Protein AF-A0A524M942-F1 (afdb_monomer_lite)

Sequence (105 aa):
MSEYLARLKQLESDETFQNTHGIEPAKPSKGAFGGFGGKHPGNILITNTTALSEHEIKLKWLVRLVSKHNDFRQEDYEEALEVALADFDSAMICFTSLARKDGLI

Radius of gyration: 20.6 Å; chains: 1; bounding box: 35×60×51 Å

pLDDT: mean 70.29, std 20.3, range [37.62, 93.5]

Foldseek 3Di:
DDVVVVVVVVVVVVPDDDDDDDDDPPDDDDDDDDDDDDDDDDDDPPPDPPPDDPLLVLLLVLLVLLCVVVVHDPVVSVVLSVVCVVPVVVSNVVSVVSCVVVVVD

Structure (mmCIF, N/CA/C/O backbone):
data_AF-A0A524M942-F1
#
_entry.id   AF-A0A524M942-F1
#
loop_
_atom_site.group_PDB
_atom_site.id
_atom_site.type_symbol
_atom_site.label_atom_id
_atom_site.label_alt_id
_atom_site.label_comp_id
_atom_site.label_asym_id
_atom_site.label_entity_id
_atom_site.label_seq_id
_atom_site.pdbx_PDB_ins_code
_atom_site.Cartn_x
_atom_site.Cartn_y
_atom_site.Cartn_z
_atom_site.occupancy
_atom_site.B_iso_or_equiv
_atom_site.auth_seq_id
_atom_site.auth_comp_id
_atom_site.auth_asym_id
_atom_site.auth_atom_id
_atom_site.pdbx_PDB_model_num
ATOM 1 N N . MET A 1 1 ? 8.626 -34.319 -12.612 1.00 51.66 1 MET A N 1
ATOM 2 C CA . MET A 1 1 ? 8.855 -32.913 -13.018 1.00 51.66 1 MET A CA 1
ATOM 3 C C . MET A 1 1 ? 7.651 -32.109 -12.551 1.00 51.66 1 MET A C 1
ATOM 5 O O . MET A 1 1 ? 6.544 -32.591 -12.732 1.00 51.66 1 MET A O 1
ATOM 9 N N . SER A 1 2 ? 7.868 -30.991 -11.852 1.00 60.12 2 SER A N 1
ATOM 10 C CA . SER A 1 2 ? 6.832 -30.281 -11.080 1.00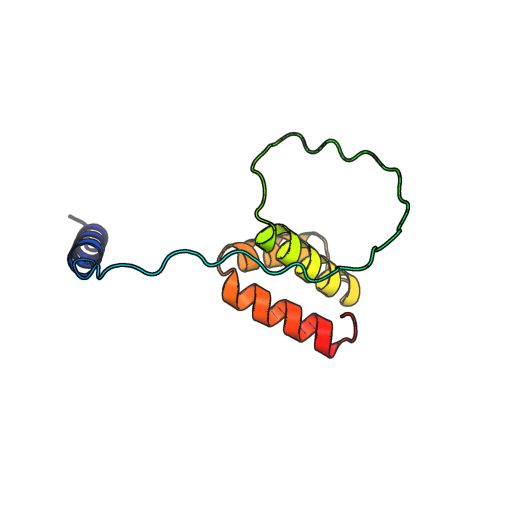 60.12 2 SER A CA 1
ATOM 11 C C . SER A 1 2 ? 5.887 -29.467 -11.978 1.00 60.12 2 SER A C 1
ATOM 13 O O . SER A 1 2 ? 6.367 -28.775 -12.875 1.00 60.12 2 SER A O 1
ATOM 15 N N . GLU A 1 3 ? 4.570 -29.514 -11.726 1.00 67.12 3 GLU A N 1
ATOM 16 C CA . GLU A 1 3 ? 3.524 -28.769 -12.466 1.00 67.12 3 GLU A CA 1
ATOM 17 C C . GLU A 1 3 ? 3.801 -27.264 -12.559 1.00 67.12 3 GLU A C 1
ATOM 19 O O . GLU A 1 3 ? 3.426 -26.612 -13.530 1.00 67.12 3 GLU A O 1
ATOM 24 N N . TYR A 1 4 ? 4.511 -26.715 -11.574 1.00 64.06 4 TYR A N 1
ATOM 25 C CA . TYR A 1 4 ? 4.921 -25.316 -11.546 1.00 64.06 4 TYR A CA 1
ATOM 26 C C . TYR A 1 4 ? 5.767 -24.919 -12.771 1.00 64.06 4 TYR A C 1
ATOM 28 O O . TYR A 1 4 ? 5.531 -23.880 -13.384 1.00 64.06 4 TYR A O 1
ATOM 36 N N . LEU A 1 5 ? 6.694 -25.789 -13.193 1.00 69.94 5 LEU A N 1
ATOM 37 C CA . LEU A 1 5 ? 7.518 -25.552 -14.385 1.00 69.94 5 LEU A CA 1
ATOM 38 C C . LEU A 1 5 ? 6.702 -25.646 -15.680 1.00 69.94 5 LEU A C 1
ATOM 40 O O . LEU A 1 5 ? 7.033 -24.983 -16.659 1.00 69.94 5 LEU A O 1
ATOM 44 N N . ALA A 1 6 ? 5.627 -26.439 -15.691 1.00 75.12 6 ALA A N 1
ATOM 45 C CA . ALA A 1 6 ? 4.738 -26.529 -16.846 1.00 75.12 6 ALA A CA 1
ATOM 46 C C . ALA A 1 6 ? 3.912 -25.244 -17.023 1.00 75.12 6 ALA A C 1
ATOM 48 O O . ALA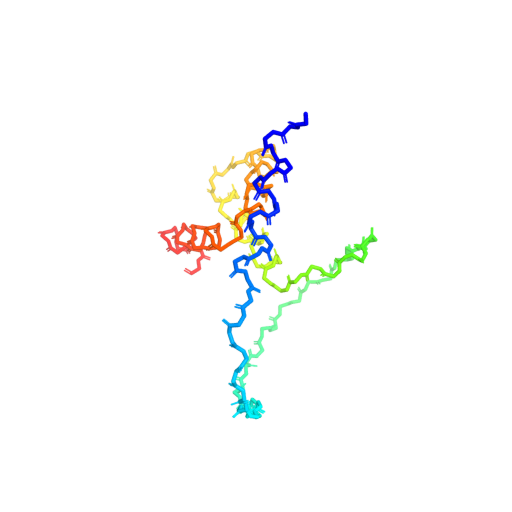 A 1 6 ? 3.739 -24.783 -18.149 1.00 75.12 6 ALA A O 1
ATOM 49 N N . ARG A 1 7 ? 3.473 -24.629 -15.915 1.00 69.19 7 ARG A N 1
ATOM 50 C CA . ARG A 1 7 ? 2.695 -23.380 -15.931 1.00 69.19 7 ARG A CA 1
ATOM 51 C C . ARG A 1 7 ? 3.522 -22.166 -16.356 1.00 69.19 7 ARG A C 1
ATOM 53 O O . ARG A 1 7 ? 3.038 -21.365 -17.146 1.00 69.19 7 ARG A O 1
ATOM 60 N N . LEU A 1 8 ? 4.779 -22.065 -15.912 1.00 68.38 8 LEU A N 1
ATOM 61 C CA . LEU A 1 8 ? 5.685 -20.991 -16.353 1.00 68.38 8 LEU A CA 1
ATOM 62 C C . LEU A 1 8 ? 5.929 -21.028 -17.865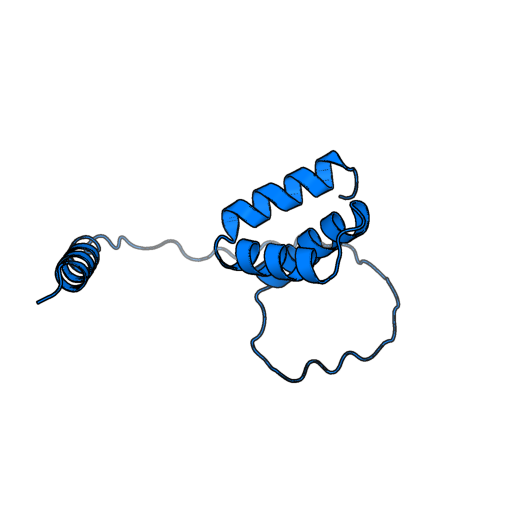 1.00 68.38 8 LEU A C 1
ATOM 64 O O . LEU A 1 8 ? 5.929 -19.993 -18.521 1.00 68.38 8 LEU A O 1
ATOM 68 N N . LYS A 1 9 ? 6.057 -22.232 -18.430 1.00 66.38 9 LYS A N 1
ATOM 69 C CA . LYS A 1 9 ? 6.281 -22.404 -19.866 1.00 66.38 9 LYS A CA 1
ATOM 70 C C . LYS A 1 9 ? 5.056 -22.037 -20.715 1.00 66.38 9 LYS A C 1
ATOM 72 O O . LYS A 1 9 ? 5.225 -21.610 -21.852 1.00 66.38 9 LYS A O 1
ATOM 77 N N . GLN A 1 10 ? 3.842 -22.190 -20.177 1.00 63.00 10 GLN A N 1
ATOM 78 C CA . GLN A 1 10 ? 2.613 -21.732 -20.838 1.00 63.00 10 GLN A CA 1
ATOM 79 C C . GLN A 1 10 ? 2.475 -20.206 -20.823 1.00 63.00 10 GLN A C 1
ATOM 81 O O . GLN A 1 10 ? 2.003 -19.643 -21.801 1.00 63.00 10 GLN A O 1
ATOM 86 N N . LEU A 1 11 ? 2.921 -19.534 -19.758 1.00 57.16 11 LEU A N 1
ATOM 87 C CA . LEU A 1 11 ? 2.810 -18.076 -19.650 1.00 57.16 11 LEU A CA 1
ATOM 88 C C . LEU A 1 11 ? 3.739 -17.346 -20.637 1.00 57.16 11 LEU A C 1
ATOM 90 O O . LEU A 1 11 ? 3.359 -16.336 -21.212 1.00 57.16 11 LEU A O 1
ATOM 94 N N . GLU A 1 12 ? 4.926 -17.902 -20.893 1.00 58.22 12 GLU A N 1
ATOM 95 C CA . GLU A 1 12 ? 5.903 -17.336 -21.836 1.00 58.22 12 GLU A CA 1
ATOM 96 C C . GLU A 1 12 ? 5.510 -17.547 -23.313 1.00 58.22 12 GLU A C 1
ATOM 98 O O . GLU A 1 12 ? 5.993 -16.843 -24.195 1.00 58.22 12 GLU A O 1
ATOM 103 N N . SER A 1 13 ? 4.620 -18.505 -23.602 1.00 56.59 13 SER A N 1
ATOM 104 C CA . SER A 1 13 ? 4.179 -18.803 -24.975 1.00 56.59 13 SER A CA 1
ATOM 105 C C . SER A 1 13 ? 2.921 -18.046 -25.419 1.00 56.59 13 SER A C 1
ATOM 107 O O . SER A 1 13 ? 2.629 -18.048 -26.614 1.00 56.59 13 SER A O 1
ATOM 109 N N . ASP A 1 14 ? 2.224 -17.358 -24.507 1.00 45.91 14 ASP A N 1
ATOM 110 C CA . ASP A 1 14 ? 1.048 -16.528 -24.825 1.00 45.91 14 ASP A CA 1
ATOM 111 C C . ASP A 1 14 ? 1.423 -15.062 -25.144 1.00 45.91 14 ASP A C 1
ATOM 113 O O . ASP A 1 14 ? 0.657 -14.342 -25.779 1.00 45.91 14 ASP A O 1
ATOM 117 N N . GLU A 1 15 ? 2.635 -14.612 -24.794 1.00 48.06 15 GLU A N 1
ATOM 118 C CA . GLU A 1 15 ? 3.061 -13.216 -24.977 1.00 48.06 15 GLU A CA 1
ATOM 119 C C . GLU A 1 15 ? 3.852 -13.001 -26.279 1.00 48.06 15 GLU A C 1
ATOM 121 O O . GLU A 1 15 ? 4.939 -12.423 -26.307 1.00 48.06 15 GLU A O 1
ATOM 126 N N . THR A 1 16 ? 3.305 -13.484 -27.400 1.00 45.81 16 THR A N 1
ATOM 127 C CA . THR A 1 16 ? 3.835 -13.133 -28.724 1.00 45.81 16 THR A CA 1
ATOM 128 C C . THR A 1 16 ? 2.760 -12.500 -29.604 1.00 45.81 16 THR A C 1
ATOM 130 O O . THR A 1 16 ? 1.765 -13.138 -29.933 1.00 45.81 16 THR A O 1
ATOM 133 N N . PHE A 1 17 ? 3.076 -11.280 -30.069 1.00 39.62 17 PHE A N 1
ATOM 134 C CA . PHE A 1 17 ? 2.450 -10.487 -31.143 1.00 39.62 17 PHE A CA 1
ATOM 135 C C . PHE A 1 17 ? 1.243 -9.609 -30.709 1.00 39.62 17 PHE A C 1
ATOM 137 O O . PHE A 1 17 ? 0.239 -10.116 -30.246 1.00 39.62 17 PHE A O 1
ATOM 144 N N . GLN A 1 18 ? 1.227 -8.275 -30.869 1.00 38.94 18 GLN A N 1
ATOM 145 C CA . GLN A 1 18 ? 1.812 -7.474 -31.947 1.00 38.94 18 GLN A CA 1
ATOM 146 C C . GLN A 1 18 ? 2.326 -6.086 -31.542 1.00 38.94 18 GLN A C 1
ATOM 148 O O . GLN A 1 18 ? 1.665 -5.275 -30.904 1.00 38.94 18 GLN A O 1
ATOM 153 N N . ASN A 1 19 ? 3.509 -5.818 -32.081 1.00 43.34 19 ASN A N 1
ATOM 154 C CA . ASN A 1 19 ? 4.091 -4.523 -32.370 1.00 43.34 19 ASN A CA 1
ATOM 155 C C . ASN A 1 19 ? 3.338 -3.869 -33.549 1.00 43.34 19 ASN A C 1
ATOM 157 O O . ASN A 1 19 ? 3.304 -4.453 -34.631 1.00 43.34 19 ASN A O 1
ATOM 161 N N . THR A 1 20 ? 2.801 -2.656 -33.381 1.00 37.62 20 THR A N 1
ATOM 162 C CA . THR A 1 20 ? 2.502 -1.744 -34.501 1.00 37.62 20 THR A CA 1
ATOM 163 C C . THR A 1 20 ? 2.861 -0.300 -34.142 1.00 37.62 20 THR A C 1
ATOM 165 O O . THR A 1 20 ? 2.098 0.407 -33.495 1.00 37.62 20 THR A O 1
ATOM 168 N N . HIS A 1 21 ? 4.051 0.105 -34.585 1.00 40.38 21 HIS A N 1
ATOM 169 C CA . HIS A 1 21 ? 4.355 1.366 -35.274 1.00 40.38 21 HIS A CA 1
ATOM 170 C C . HIS A 1 21 ? 3.746 2.692 -34.749 1.00 40.38 21 HIS A C 1
ATOM 172 O O . HIS A 1 21 ? 2.634 3.073 -35.095 1.00 40.38 21 HIS A O 1
ATOM 178 N N . GLY A 1 22 ? 4.608 3.479 -34.093 1.00 43.53 22 GLY A N 1
ATOM 179 C CA . GLY A 1 22 ? 4.890 4.865 -34.489 1.00 43.53 22 GLY A CA 1
ATOM 180 C C . GLY A 1 22 ? 3.916 5.962 -34.062 1.00 43.53 22 GLY A C 1
ATOM 181 O O . GLY A 1 22 ? 3.129 6.416 -34.882 1.00 43.53 22 GLY A O 1
ATOM 182 N N . ILE A 1 23 ? 4.103 6.519 -32.859 1.00 40.56 23 ILE A N 1
ATOM 183 C CA . ILE A 1 23 ? 3.836 7.943 -32.603 1.00 40.56 23 ILE A CA 1
ATOM 184 C C . ILE A 1 23 ? 4.974 8.494 -31.733 1.00 40.56 23 ILE A C 1
ATOM 186 O O . ILE A 1 23 ? 5.212 8.052 -30.613 1.00 40.56 23 ILE A O 1
ATOM 190 N N . GLU A 1 24 ? 5.707 9.428 -32.326 1.00 42.78 24 GLU A N 1
ATOM 191 C CA . GLU A 1 24 ? 6.731 10.297 -31.747 1.00 42.78 24 GLU A CA 1
ATOM 192 C C . GLU A 1 24 ? 6.291 10.900 -30.392 1.00 42.78 24 GLU A C 1
ATOM 194 O O . GLU A 1 24 ? 5.155 11.368 -30.280 1.00 42.78 24 GLU A O 1
ATOM 199 N N . PRO A 1 25 ? 7.148 10.935 -29.351 1.00 45.97 25 PRO A N 1
ATOM 200 C CA . PRO A 1 25 ? 6.791 11.576 -28.094 1.00 45.97 25 PRO A CA 1
ATOM 201 C C . PRO A 1 25 ? 6.774 13.096 -28.291 1.00 45.97 25 PRO A C 1
ATOM 203 O O . PRO A 1 25 ? 7.813 13.760 -28.321 1.00 45.97 25 PRO A O 1
ATOM 206 N N . ALA A 1 26 ? 5.574 13.658 -28.427 1.00 43.47 26 ALA A N 1
ATOM 207 C CA . ALA A 1 26 ? 5.381 15.097 -28.464 1.00 43.47 26 ALA A CA 1
ATOM 208 C C . ALA A 1 26 ? 5.866 15.731 -27.146 1.00 43.47 26 ALA A C 1
ATOM 210 O O . ALA A 1 26 ? 5.449 15.378 -26.044 1.00 43.47 26 ALA A O 1
ATOM 211 N N . LYS A 1 27 ? 6.778 16.687 -27.316 1.00 54.25 27 LYS A N 1
ATOM 212 C CA . LYS A 1 27 ? 7.393 17.597 -26.342 1.00 54.25 27 LYS A CA 1
ATOM 213 C C . LYS A 1 27 ? 6.451 17.980 -25.179 1.00 54.25 27 LYS A C 1
ATOM 215 O O . LYS A 1 27 ? 5.358 18.483 -25.445 1.00 54.25 27 LYS A O 1
ATOM 220 N N . PRO A 1 28 ? 6.869 17.868 -23.903 1.00 44.16 28 PRO A N 1
ATOM 221 C CA . PRO A 1 28 ? 6.064 18.376 -22.800 1.00 44.16 28 PRO A CA 1
ATOM 222 C C . PRO A 1 28 ? 5.985 19.908 -22.880 1.00 44.16 28 PRO A C 1
ATOM 224 O O . PRO A 1 28 ? 6.994 20.619 -22.841 1.00 44.16 28 PRO A O 1
ATOM 227 N N . SER A 1 29 ? 4.762 20.413 -23.035 1.00 43.25 29 SER A N 1
ATOM 228 C CA . SER A 1 29 ? 4.437 21.835 -22.943 1.00 43.25 29 SER A CA 1
ATOM 229 C C . SER A 1 29 ? 4.773 22.349 -21.540 1.00 43.25 29 SER A C 1
ATOM 231 O O . SER A 1 29 ? 4.412 21.732 -20.538 1.00 43.25 29 SER A O 1
ATOM 233 N N . LYS A 1 30 ? 5.485 23.481 -21.471 1.00 50.66 30 LYS A N 1
ATOM 234 C CA . LYS A 1 30 ? 5.828 24.197 -20.234 1.00 50.66 30 LYS A CA 1
ATOM 235 C C . LYS A 1 30 ? 4.550 24.630 -19.505 1.00 50.66 30 LYS A C 1
ATOM 237 O O . LYS A 1 30 ? 4.002 25.690 -19.792 1.00 50.66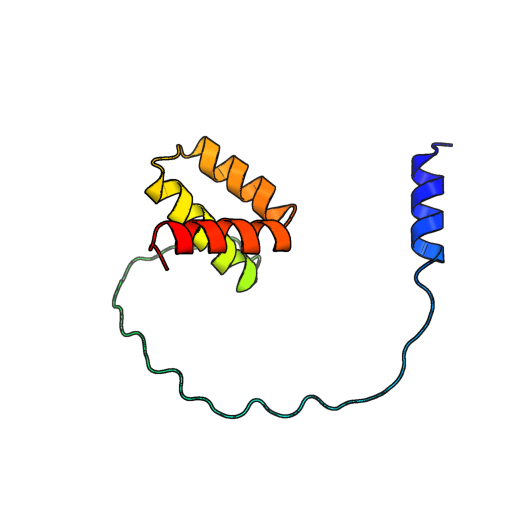 30 LYS A O 1
ATOM 242 N N . GLY A 1 31 ? 4.120 23.838 -18.530 1.00 40.03 31 GLY A N 1
ATOM 243 C CA . GLY A 1 31 ? 3.227 24.272 -17.459 1.00 40.03 31 GLY A CA 1
ATOM 244 C C . GLY A 1 31 ? 4.064 24.738 -16.272 1.00 40.03 31 GLY A C 1
ATOM 245 O O . GLY A 1 31 ? 4.852 23.968 -15.730 1.00 40.03 31 GLY A O 1
ATOM 246 N N . ALA A 1 32 ? 3.946 26.010 -15.902 1.00 50.09 32 ALA A N 1
ATOM 247 C CA . ALA A 1 32 ? 4.621 26.589 -14.750 1.00 50.09 32 ALA A CA 1
ATOM 248 C C . ALA A 1 32 ? 4.127 25.926 -13.453 1.00 50.09 32 ALA A C 1
ATOM 250 O O . ALA A 1 32 ? 3.031 26.219 -12.983 1.00 50.09 32 ALA A O 1
ATOM 251 N N . PHE A 1 33 ? 4.941 25.054 -12.859 1.00 47.50 33 PHE A N 1
ATOM 252 C CA . PHE A 1 33 ? 4.733 24.621 -11.483 1.00 47.50 33 PHE A CA 1
ATOM 253 C C . PHE A 1 33 ? 5.360 25.661 -10.556 1.00 47.50 33 PHE A C 1
ATOM 255 O O . PHE A 1 33 ? 6.580 25.800 -10.467 1.00 47.50 33 PHE A O 1
ATOM 262 N N . GLY A 1 34 ? 4.483 26.454 -9.938 1.00 37.88 34 GLY A N 1
ATOM 263 C CA . GLY A 1 34 ? 4.819 27.415 -8.898 1.00 37.88 34 GLY A CA 1
ATOM 264 C C . GLY A 1 34 ? 5.506 26.728 -7.722 1.00 37.88 34 GLY A C 1
ATOM 265 O O . GLY A 1 34 ? 5.164 25.610 -7.340 1.00 37.88 34 GLY A O 1
ATOM 266 N N . GLY A 1 35 ? 6.523 27.404 -7.194 1.00 49.41 35 GLY A N 1
ATOM 267 C CA . GLY A 1 35 ? 7.410 26.871 -6.178 1.00 49.41 35 GLY A CA 1
ATOM 268 C C . GLY A 1 35 ? 6.716 26.583 -4.852 1.00 49.41 35 GLY A C 1
ATOM 269 O O . GLY A 1 35 ? 5.934 27.385 -4.349 1.00 49.41 35 GLY A O 1
ATOM 270 N N . PHE A 1 36 ? 7.117 25.476 -4.238 1.00 47.31 36 PHE A N 1
ATOM 271 C CA . PHE A 1 36 ? 6.987 25.284 -2.803 1.00 47.31 36 PHE A CA 1
ATOM 272 C C . PHE A 1 36 ? 8.334 25.602 -2.160 1.00 47.31 36 PHE A C 1
ATOM 274 O O . PHE A 1 36 ? 9.242 24.776 -2.088 1.00 47.31 36 PHE A O 1
ATOM 281 N N . GLY A 1 37 ? 8.466 26.856 -1.728 1.00 48.41 37 GLY A N 1
ATOM 282 C CA . GLY A 1 37 ? 9.486 27.266 -0.778 1.00 48.41 37 GLY A CA 1
ATOM 283 C C . GLY A 1 37 ? 9.159 26.679 0.592 1.00 48.41 37 GLY A C 1
ATOM 284 O O . GLY A 1 37 ? 8.241 27.139 1.261 1.00 48.41 37 GLY A O 1
ATOM 285 N N . GLY A 1 38 ? 9.920 25.669 1.005 1.00 38.50 38 GLY A N 1
ATOM 286 C CA . GLY A 1 38 ? 9.839 25.056 2.327 1.00 38.50 38 GLY A CA 1
ATOM 287 C C . GLY A 1 38 ? 11.234 24.648 2.780 1.00 38.50 38 GLY A C 1
ATOM 288 O O . GLY A 1 38 ? 11.848 23.742 2.230 1.00 38.50 38 GLY A O 1
ATOM 289 N N . LYS A 1 39 ? 11.766 25.386 3.745 1.00 53.56 39 LYS A N 1
ATOM 290 C CA . LYS A 1 39 ? 13.147 25.354 4.222 1.00 53.56 39 LYS A CA 1
ATOM 291 C C . LYS A 1 39 ? 13.266 24.311 5.342 1.00 53.56 39 LYS A C 1
ATOM 293 O O . LYS A 1 39 ? 12.790 24.576 6.437 1.00 53.56 39 LYS A O 1
ATOM 298 N N . HIS A 1 40 ? 13.929 23.178 5.106 1.00 46.84 40 HIS A N 1
ATOM 299 C CA . HIS A 1 40 ? 14.391 22.287 6.182 1.00 46.84 40 HIS A CA 1
ATOM 300 C C . HIS A 1 40 ? 15.825 21.803 5.913 1.00 46.84 40 HIS A C 1
ATOM 302 O O . HIS A 1 40 ? 16.052 21.110 4.923 1.00 46.84 40 HIS A O 1
ATOM 308 N N . PRO A 1 41 ? 16.803 22.160 6.770 1.00 58.19 41 PRO A N 1
ATOM 309 C CA . PRO A 1 41 ? 18.126 21.558 6.767 1.00 58.19 41 PRO A CA 1
ATOM 310 C C . PRO A 1 41 ? 18.120 20.342 7.701 1.00 58.19 41 PRO A C 1
ATOM 312 O O . PRO A 1 41 ? 17.765 20.447 8.873 1.00 58.19 41 PRO A O 1
ATOM 315 N N . GLY A 1 42 ? 18.516 19.182 7.191 1.00 39.00 42 GLY A N 1
ATOM 316 C CA . GLY A 1 42 ? 18.647 17.975 7.997 1.00 39.00 42 GLY A CA 1
ATOM 317 C C . GLY A 1 42 ? 19.133 16.822 7.141 1.00 39.00 42 GLY A C 1
ATOM 318 O O . GLY A 1 42 ? 18.339 16.171 6.472 1.00 39.00 42 GLY A O 1
ATOM 319 N N . ASN A 1 43 ? 20.449 16.619 7.134 1.00 49.56 43 ASN A N 1
ATOM 320 C CA . ASN A 1 43 ? 21.125 15.497 6.496 1.00 49.56 43 ASN A CA 1
ATOM 321 C C . ASN A 1 43 ? 20.393 14.174 6.764 1.00 49.56 43 ASN A C 1
ATOM 323 O O . ASN A 1 43 ? 20.356 13.711 7.902 1.00 49.56 43 ASN A O 1
ATOM 327 N N . ILE A 1 44 ? 19.923 13.517 5.707 1.00 52.94 44 ILE A N 1
ATOM 328 C CA . ILE A 1 44 ? 19.752 12.067 5.714 1.00 52.94 44 ILE A CA 1
ATOM 329 C C . ILE A 1 44 ? 20.688 11.539 4.636 1.00 52.94 44 ILE A C 1
ATOM 331 O O . ILE A 1 44 ? 20.412 11.610 3.441 1.00 52.94 44 ILE A O 1
ATOM 335 N N . LEU A 1 45 ? 21.849 11.074 5.087 1.00 47.59 45 LEU A N 1
ATOM 336 C CA . LEU A 1 45 ? 22.770 10.281 4.293 1.00 47.59 45 LEU A CA 1
ATOM 337 C C . LEU A 1 45 ? 22.069 8.947 3.992 1.00 47.59 45 LEU A C 1
ATOM 339 O O . LEU A 1 45 ? 22.083 8.040 4.819 1.00 47.59 45 LEU A O 1
ATOM 343 N N . ILE A 1 46 ? 21.407 8.842 2.838 1.00 53.31 46 ILE A N 1
ATOM 344 C CA . ILE A 1 46 ? 20.861 7.570 2.349 1.00 53.31 46 ILE A CA 1
ATOM 345 C C . ILE A 1 46 ? 21.981 6.849 1.594 1.00 53.31 46 ILE A C 1
ATOM 347 O O . ILE A 1 46 ? 22.153 7.006 0.387 1.00 53.31 46 ILE A O 1
ATOM 351 N N . THR A 1 47 ? 22.776 6.063 2.317 1.00 47.91 47 THR A N 1
ATOM 352 C CA . THR A 1 47 ? 23.670 5.056 1.732 1.00 47.91 47 THR A CA 1
ATOM 353 C C . THR A 1 47 ? 22.875 3.788 1.430 1.00 47.91 47 THR A C 1
ATOM 355 O O . THR A 1 47 ? 22.787 2.896 2.267 1.00 47.91 47 THR A O 1
ATOM 358 N N . ASN A 1 48 ? 22.246 3.759 0.255 1.00 44.59 48 ASN A N 1
ATOM 359 C CA . ASN A 1 48 ? 22.078 2.593 -0.622 1.00 44.59 48 ASN A CA 1
ATOM 360 C C . ASN A 1 48 ? 21.234 3.049 -1.815 1.00 44.59 48 ASN A C 1
ATOM 362 O O . ASN A 1 48 ? 20.010 3.124 -1.758 1.00 44.59 48 ASN A O 1
ATOM 366 N N . THR A 1 49 ? 21.922 3.431 -2.885 1.00 47.69 49 THR A N 1
ATOM 367 C CA . THR A 1 49 ? 21.357 3.880 -4.160 1.00 47.69 49 THR A CA 1
ATOM 368 C C . THR A 1 49 ? 20.708 2.719 -4.912 1.00 47.69 49 THR A C 1
ATOM 370 O O . THR A 1 49 ? 21.243 2.224 -5.899 1.00 47.69 49 THR A O 1
ATOM 373 N N . THR A 1 50 ? 19.530 2.297 -4.470 1.00 56.25 50 THR A N 1
ATOM 374 C CA . THR A 1 50 ? 18.452 1.979 -5.409 1.00 56.25 50 THR A CA 1
ATOM 375 C C . THR A 1 50 ? 17.677 3.280 -5.526 1.00 56.25 50 THR A C 1
ATOM 377 O O . THR A 1 50 ? 17.065 3.724 -4.557 1.00 56.25 50 THR A O 1
ATOM 380 N N . ALA A 1 51 ? 17.818 3.982 -6.651 1.00 59.91 51 ALA A N 1
ATOM 381 C CA . ALA A 1 51 ? 17.033 5.183 -6.896 1.00 59.91 51 ALA A CA 1
ATOM 382 C C . ALA A 1 51 ? 15.557 4.766 -6.894 1.00 59.91 51 ALA A C 1
ATOM 384 O O . ALA A 1 51 ? 15.087 4.179 -7.864 1.00 59.91 51 ALA A O 1
ATOM 385 N N . LEU A 1 52 ? 14.871 4.985 -5.769 1.00 64.06 52 LEU A N 1
ATOM 386 C CA . LEU A 1 52 ? 13.442 4.724 -5.660 1.00 64.06 52 LEU A CA 1
ATOM 387 C C . LEU A 1 52 ? 12.749 5.572 -6.715 1.00 64.06 52 LEU A C 1
ATOM 389 O O . LEU A 1 52 ? 13.040 6.766 -6.852 1.00 64.06 52 LEU A O 1
ATOM 393 N N . SER A 1 53 ? 11.848 4.948 -7.458 1.00 80.75 53 SER A N 1
ATOM 394 C CA . SER A 1 53 ? 11.016 5.675 -8.405 1.00 80.75 53 SER A CA 1
ATOM 395 C C . SER A 1 53 ? 10.216 6.757 -7.667 1.00 80.75 53 SER A C 1
ATOM 397 O O . SER A 1 53 ? 9.868 6.613 -6.491 1.00 80.75 53 SER A O 1
ATOM 399 N N . GLU A 1 54 ? 9.888 7.856 -8.350 1.00 82.06 54 GLU A N 1
ATOM 400 C CA . GLU A 1 54 ? 9.032 8.917 -7.786 1.00 82.06 54 GLU A CA 1
ATOM 401 C C . GLU A 1 54 ? 7.710 8.347 -7.238 1.00 82.06 54 GLU A C 1
ATOM 403 O O . GLU A 1 54 ? 7.175 8.802 -6.225 1.00 82.06 54 GLU A O 1
ATOM 408 N N . HIS A 1 55 ? 7.230 7.290 -7.887 1.00 81.31 55 HIS A N 1
ATOM 409 C CA . HIS A 1 55 ? 6.061 6.508 -7.526 1.00 81.31 55 HIS A CA 1
ATOM 410 C C . HIS A 1 55 ? 6.220 5.786 -6.176 1.00 81.31 55 HIS A C 1
ATOM 412 O O . HIS A 1 55 ? 5.358 5.929 -5.307 1.00 81.31 55 HIS A O 1
ATOM 418 N N . GLU A 1 56 ? 7.336 5.099 -5.933 1.00 84.88 56 GLU A N 1
ATOM 419 C CA . GLU A 1 56 ? 7.621 4.461 -4.637 1.00 84.88 56 GLU A CA 1
ATOM 420 C C . GLU A 1 56 ? 7.810 5.475 -3.508 1.00 84.88 56 GLU A C 1
ATOM 422 O O . GLU A 1 56 ? 7.384 5.231 -2.377 1.00 84.88 56 GLU A O 1
ATOM 427 N N . ILE A 1 57 ? 8.421 6.628 -3.799 1.00 87.62 57 ILE A N 1
ATOM 428 C CA . ILE A 1 57 ? 8.550 7.723 -2.827 1.00 87.62 57 ILE A CA 1
ATOM 429 C C . ILE A 1 57 ? 7.160 8.222 -2.423 1.00 87.62 57 ILE A C 1
ATOM 431 O O . ILE A 1 57 ? 6.884 8.400 -1.232 1.00 87.62 57 ILE A O 1
ATOM 435 N N . LYS A 1 58 ? 6.267 8.406 -3.401 1.00 89.69 58 LYS A N 1
ATOM 436 C CA . LYS A 1 58 ? 4.887 8.836 -3.164 1.00 89.69 58 LYS A CA 1
ATOM 437 C C . LYS A 1 58 ? 4.096 7.810 -2.353 1.00 89.69 58 LYS A C 1
ATOM 439 O O . LYS A 1 58 ? 3.408 8.202 -1.411 1.00 89.69 58 LYS A O 1
ATOM 444 N N . LEU A 1 59 ? 4.220 6.523 -2.671 1.00 90.25 59 LEU A N 1
ATOM 445 C CA . LEU A 1 59 ? 3.553 5.459 -1.922 1.00 90.25 59 LEU A CA 1
ATOM 446 C C . LEU A 1 59 ? 4.049 5.399 -0.474 1.00 90.25 59 LEU A C 1
ATOM 448 O O . LEU A 1 59 ? 3.239 5.445 0.448 1.00 90.25 59 LEU A O 1
ATOM 452 N N . LYS A 1 60 ? 5.370 5.402 -0.256 1.00 90.88 60 LYS A N 1
ATOM 453 C CA . LYS A 1 60 ? 5.969 5.445 1.091 1.00 90.88 60 LYS A CA 1
ATOM 454 C C . LYS A 1 60 ? 5.471 6.635 1.902 1.00 90.88 60 LYS A C 1
ATOM 456 O O . LYS A 1 60 ? 5.183 6.502 3.090 1.00 90.88 60 LYS A O 1
ATOM 461 N N . TRP A 1 61 ? 5.359 7.797 1.264 1.00 92.12 61 TRP A N 1
ATOM 462 C CA . TRP A 1 61 ? 4.821 8.988 1.907 1.00 92.12 61 TRP A CA 1
ATOM 463 C C . TRP A 1 61 ? 3.343 8.825 2.289 1.00 92.12 61 TRP A C 1
ATOM 465 O O . TRP A 1 61 ? 2.991 9.131 3.426 1.00 92.12 61 TRP A O 1
ATOM 475 N N . LEU A 1 62 ? 2.503 8.296 1.393 1.00 90.94 62 LEU A N 1
ATOM 476 C CA . LEU A 1 62 ? 1.081 8.049 1.657 1.00 90.94 62 LEU A CA 1
ATOM 477 C C . LEU A 1 62 ? 0.865 7.046 2.797 1.00 90.94 62 LEU A C 1
ATOM 479 O O . LEU A 1 62 ? 0.099 7.332 3.716 1.00 90.94 62 LEU A O 1
ATOM 483 N N . VAL A 1 63 ? 1.577 5.915 2.772 1.00 91.69 63 VAL A N 1
ATOM 484 C CA . VAL A 1 63 ? 1.536 4.909 3.845 1.00 91.69 63 VAL A CA 1
ATOM 485 C C . VAL A 1 63 ? 1.909 5.569 5.168 1.00 91.69 63 VAL A C 1
ATOM 487 O O . VAL A 1 63 ? 1.154 5.497 6.130 1.00 91.69 63 VAL A O 1
ATOM 490 N N . ARG A 1 64 ? 3.014 6.324 5.205 1.00 90.06 64 ARG A N 1
ATOM 491 C CA . ARG A 1 64 ? 3.459 7.015 6.422 1.00 90.06 64 ARG A CA 1
ATOM 492 C C . ARG A 1 64 ? 2.454 8.050 6.928 1.00 90.06 64 ARG A C 1
ATOM 494 O O . ARG A 1 64 ? 2.313 8.212 8.139 1.00 90.06 64 ARG A O 1
ATOM 501 N N . LEU A 1 65 ? 1.788 8.764 6.023 1.00 90.31 65 LEU A N 1
ATOM 502 C CA . LEU A 1 65 ? 0.783 9.770 6.358 1.00 90.31 65 LEU A CA 1
ATOM 503 C C . LEU A 1 65 ? -0.432 9.121 7.032 1.00 90.31 65 LEU A C 1
ATOM 505 O O . LEU A 1 65 ? -0.836 9.554 8.110 1.00 90.31 65 LEU A O 1
ATOM 509 N N . VAL A 1 66 ? -0.952 8.048 6.431 1.00 89.50 66 VAL A N 1
ATOM 510 C CA . VAL A 1 66 ? -2.100 7.292 6.948 1.00 89.50 66 VAL A CA 1
ATOM 511 C C . VAL A 1 66 ? -1.736 6.568 8.246 1.00 89.50 66 VAL A C 1
ATOM 513 O O . VAL A 1 66 ? -2.476 6.682 9.221 1.00 89.50 66 VAL A O 1
ATOM 516 N N . SER A 1 67 ? -0.578 5.906 8.317 1.00 89.81 67 SER A N 1
ATOM 517 C CA . SER A 1 67 ? -0.103 5.241 9.538 1.00 89.81 67 SER A CA 1
ATOM 518 C C . SER A 1 67 ? 0.037 6.220 10.702 1.00 89.81 67 SER A C 1
ATOM 520 O O . SER A 1 67 ? -0.397 5.922 11.809 1.00 89.81 67 SER A O 1
ATOM 522 N N . LYS A 1 68 ? 0.589 7.416 10.456 1.00 89.44 68 LYS A N 1
ATOM 523 C CA . LYS A 1 68 ? 0.707 8.452 11.490 1.00 89.44 68 LYS A CA 1
ATOM 524 C C . LYS A 1 68 ? -0.657 8.992 11.922 1.00 89.44 68 LYS A C 1
ATOM 526 O O . LYS A 1 68 ? -0.831 9.286 13.096 1.00 89.44 68 LYS A O 1
ATOM 531 N N . HIS A 1 69 ? -1.596 9.157 10.991 1.00 89.19 69 HIS A N 1
ATOM 532 C CA . HIS A 1 69 ? -2.944 9.631 11.312 1.00 89.19 69 HIS A CA 1
ATOM 533 C C . HIS A 1 69 ? -3.732 8.633 12.172 1.00 89.19 69 HIS A C 1
ATOM 535 O O . HIS A 1 69 ? -4.534 9.050 12.999 1.00 89.19 69 HIS A O 1
ATOM 541 N N . ASN A 1 70 ? -3.476 7.335 11.996 1.00 87.31 70 ASN A N 1
ATOM 542 C CA . ASN A 1 70 ? -4.163 6.257 12.706 1.00 87.31 70 ASN A CA 1
ATOM 543 C C . ASN A 1 70 ? -3.375 5.716 13.918 1.00 87.31 70 ASN A C 1
ATOM 545 O O . ASN A 1 70 ? -3.740 4.671 14.452 1.00 87.31 70 ASN A O 1
ATOM 549 N N . ASP A 1 71 ? -2.297 6.392 14.337 1.00 90.19 71 ASP A N 1
ATOM 550 C CA . ASP A 1 71 ? -1.420 5.976 15.446 1.00 90.19 71 ASP A CA 1
ATOM 551 C C . ASP A 1 71 ? -0.907 4.522 15.331 1.00 90.19 71 ASP A C 1
ATOM 553 O O . ASP A 1 71 ? -0.748 3.804 16.321 1.00 90.19 71 ASP A O 1
ATOM 557 N N . PHE A 1 72 ? -0.627 4.074 14.104 1.00 89.88 72 PHE A N 1
ATOM 558 C CA . PHE A 1 72 ? -0.088 2.737 13.846 1.00 89.88 72 PHE A CA 1
ATOM 559 C C . PHE A 1 72 ? 1.329 2.582 14.397 1.00 89.88 72 PHE A C 1
ATOM 561 O O . PHE A 1 72 ? 2.137 3.522 14.380 1.00 89.88 72 PHE A O 1
ATOM 568 N N . ARG A 1 73 ? 1.654 1.372 14.867 1.00 88.50 73 ARG A N 1
ATOM 569 C CA . ARG A 1 73 ? 3.001 1.063 15.350 1.00 88.50 73 ARG A CA 1
ATOM 570 C C . ARG A 1 73 ? 3.962 0.922 14.174 1.00 88.50 73 ARG A C 1
ATOM 572 O O . ARG A 1 73 ? 3.573 0.748 13.023 1.00 88.50 73 ARG A O 1
ATOM 579 N N . GLN A 1 74 ? 5.253 0.970 14.491 1.00 84.69 74 GLN A N 1
ATOM 580 C CA . GLN A 1 74 ? 6.319 0.794 13.506 1.00 84.69 74 GLN A CA 1
ATOM 581 C C . GLN A 1 74 ? 6.214 -0.556 12.773 1.00 84.69 74 GLN A C 1
ATOM 583 O O . GLN A 1 74 ? 6.414 -0.599 11.566 1.00 84.69 74 GLN A O 1
ATOM 588 N N . GLU A 1 75 ? 5.845 -1.620 13.490 1.00 88.38 75 GLU A N 1
ATOM 589 C CA . GLU A 1 75 ? 5.611 -2.960 12.931 1.00 88.38 75 GLU A CA 1
ATOM 590 C C . GLU A 1 75 ? 4.474 -2.946 11.893 1.00 88.38 75 GLU A C 1
ATOM 592 O O . GLU A 1 75 ? 4.661 -3.411 10.773 1.00 88.38 75 GLU A O 1
ATOM 597 N N . ASP A 1 76 ? 3.343 -2.311 12.220 1.00 86.94 76 ASP A N 1
ATOM 598 C CA . ASP A 1 76 ? 2.189 -2.199 11.316 1.00 86.94 76 ASP A CA 1
ATOM 599 C C . ASP A 1 76 ? 2.524 -1.367 10.065 1.00 86.94 76 ASP A C 1
ATOM 601 O O . ASP A 1 76 ? 2.039 -1.637 8.968 1.00 86.94 76 ASP A O 1
ATOM 605 N N . TYR A 1 77 ? 3.360 -0.333 10.215 1.00 88.31 77 TYR A N 1
ATOM 606 C CA . TYR A 1 77 ? 3.848 0.466 9.091 1.00 88.31 77 TYR A CA 1
ATOM 607 C C . TYR A 1 77 ? 4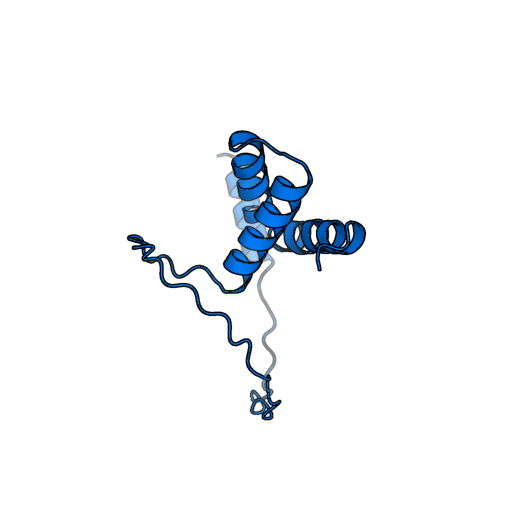.739 -0.354 8.149 1.00 88.31 77 TYR A C 1
ATOM 609 O O . TYR A 1 77 ? 4.625 -0.210 6.932 1.00 88.31 77 TYR A O 1
ATOM 617 N N . GLU A 1 78 ? 5.634 -1.179 8.693 1.00 88.88 78 GLU A N 1
ATOM 618 C CA . GLU A 1 78 ? 6.537 -2.018 7.899 1.00 88.88 78 GLU A CA 1
ATOM 619 C C . GLU A 1 78 ? 5.765 -3.093 7.136 1.00 88.88 78 GLU A C 1
ATOM 621 O O . GLU A 1 78 ? 5.968 -3.224 5.928 1.00 88.88 78 GLU A O 1
ATOM 626 N N . GLU A 1 79 ? 4.816 -3.763 7.794 1.00 88.25 79 GLU A N 1
ATOM 627 C CA . GLU A 1 79 ? 3.918 -4.727 7.149 1.00 88.25 79 GLU A CA 1
ATOM 628 C C . GLU A 1 79 ? 3.073 -4.055 6.056 1.00 88.25 79 GLU A C 1
ATOM 630 O O . GLU A 1 79 ? 3.030 -4.520 4.914 1.00 88.25 79 GLU A O 1
ATOM 635 N N . ALA A 1 80 ? 2.459 -2.906 6.359 1.00 87.06 80 ALA A N 1
ATOM 636 C CA . ALA A 1 80 ? 1.670 -2.162 5.382 1.00 87.06 80 ALA A CA 1
ATOM 637 C C . ALA A 1 80 ? 2.513 -1.710 4.182 1.00 87.06 80 ALA A C 1
ATOM 639 O O . ALA A 1 80 ? 2.024 -1.723 3.052 1.00 87.06 80 ALA A O 1
ATOM 640 N N . LEU A 1 81 ? 3.769 -1.318 4.406 1.00 89.25 81 LEU A N 1
ATOM 641 C CA . LEU A 1 81 ? 4.673 -0.914 3.337 1.00 89.25 81 LEU A CA 1
ATOM 642 C C . LEU A 1 81 ? 5.121 -2.105 2.483 1.00 89.25 81 LEU A C 1
ATOM 644 O O . LEU A 1 81 ? 5.200 -1.962 1.265 1.00 89.25 81 LEU A O 1
ATOM 648 N N . G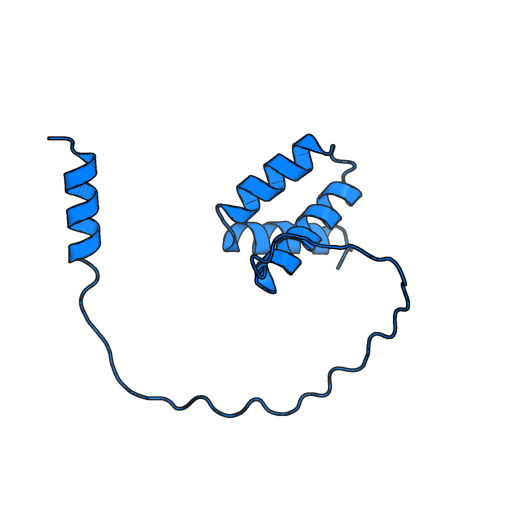LU A 1 82 ? 5.400 -3.260 3.083 1.00 90.94 82 GLU A N 1
ATOM 649 C CA . GLU A 1 82 ? 5.757 -4.476 2.348 1.00 90.94 82 GLU A CA 1
ATOM 650 C C . GLU A 1 82 ? 4.607 -4.927 1.440 1.00 90.94 82 GLU A C 1
ATOM 652 O O . GLU A 1 82 ? 4.806 -5.126 0.239 1.00 90.94 82 GLU A O 1
ATOM 657 N N . VAL A 1 83 ? 3.383 -4.973 1.977 1.00 89.00 83 VAL A N 1
ATOM 658 C CA . VAL A 1 83 ? 2.172 -5.279 1.199 1.00 89.00 83 VAL A CA 1
ATOM 659 C C . VAL A 1 83 ? 1.950 -4.239 0.099 1.00 89.00 83 VAL A C 1
ATOM 661 O O . VAL A 1 83 ? 1.636 -4.590 -1.037 1.00 89.00 83 VAL A O 1
ATOM 664 N N . ALA A 1 84 ? 2.156 -2.957 0.408 1.00 90.19 84 ALA A N 1
ATOM 665 C CA . ALA A 1 84 ? 1.987 -1.882 -0.559 1.00 90.19 84 ALA A CA 1
ATOM 666 C C . ALA A 1 84 ? 2.998 -1.953 -1.712 1.00 90.19 84 ALA A C 1
ATOM 668 O O . ALA A 1 84 ? 2.663 -1.616 -2.844 1.00 90.19 84 ALA A O 1
ATOM 669 N N . LEU A 1 85 ? 4.230 -2.385 -1.442 1.00 87.75 85 LEU A N 1
ATOM 670 C CA . LEU A 1 85 ? 5.248 -2.576 -2.475 1.00 87.75 85 LEU A CA 1
ATOM 671 C C . LEU A 1 85 ? 5.003 -3.843 -3.305 1.00 87.75 85 LEU A C 1
ATOM 673 O O . LEU A 1 85 ? 5.389 -3.872 -4.472 1.00 87.75 85 LEU A O 1
ATOM 677 N N . ALA A 1 86 ? 4.355 -4.863 -2.734 1.00 91.25 86 ALA A N 1
ATOM 678 C CA . ALA A 1 86 ? 3.970 -6.074 -3.457 1.00 91.25 86 ALA A CA 1
ATOM 679 C C . ALA A 1 86 ? 2.831 -5.830 -4.466 1.00 91.25 86 ALA A C 1
ATOM 681 O O . ALA A 1 86 ? 2.842 -6.423 -5.543 1.00 91.25 86 ALA A O 1
ATOM 682 N N . ASP A 1 87 ? 1.880 -4.946 -4.143 1.00 92.06 87 ASP A N 1
ATOM 683 C CA . ASP A 1 87 ? 0.803 -4.519 -5.048 1.00 92.06 87 ASP A CA 1
ATOM 684 C C . ASP A 1 87 ? 0.707 -2.987 -5.106 1.00 92.06 87 ASP A C 1
ATOM 686 O O . ASP A 1 87 ? -0.117 -2.340 -4.447 1.00 92.06 87 ASP A O 1
ATOM 690 N N . PHE A 1 88 ? 1.602 -2.412 -5.909 1.00 89.44 88 PHE A N 1
ATOM 691 C CA . PHE A 1 88 ? 1.824 -0.974 -5.984 1.00 89.44 88 PHE A CA 1
ATOM 692 C C . PHE A 1 88 ? 0.577 -0.182 -6.405 1.00 89.44 88 PHE A C 1
ATOM 694 O O . PHE A 1 88 ? 0.226 0.810 -5.758 1.00 89.44 88 PHE A O 1
ATOM 701 N N . ASP A 1 89 ? -0.102 -0.595 -7.477 1.00 90.69 89 ASP A N 1
ATOM 702 C CA . ASP A 1 89 ? -1.223 0.161 -8.048 1.00 90.69 89 ASP A CA 1
ATOM 703 C C . ASP A 1 89 ? -2.442 0.146 -7.122 1.00 90.69 89 ASP A C 1
ATOM 705 O O . ASP A 1 89 ? -3.035 1.199 -6.843 1.00 90.69 89 ASP A O 1
ATOM 709 N N . SER A 1 90 ? -2.780 -1.026 -6.574 1.00 90.81 90 SER A N 1
ATOM 710 C CA . SER A 1 90 ? -3.872 -1.160 -5.608 1.00 90.81 90 SER A CA 1
ATOM 711 C C . SER A 1 90 ? -3.589 -0.353 -4.343 1.00 90.81 90 SER A C 1
ATOM 713 O O . SER A 1 90 ? -4.465 0.370 -3.852 1.00 90.81 90 SER A O 1
ATOM 715 N N . ALA A 1 91 ? -2.356 -0.416 -3.832 1.00 92.19 91 ALA A N 1
ATOM 716 C CA . ALA A 1 91 ? -1.960 0.328 -2.645 1.00 92.19 91 ALA A CA 1
ATOM 717 C C . ALA A 1 91 ? -1.998 1.840 -2.880 1.00 92.19 91 ALA A C 1
ATOM 719 O O . ALA A 1 91 ? -2.541 2.580 -2.057 1.00 92.19 91 ALA A O 1
ATOM 720 N N . MET A 1 92 ? -1.512 2.314 -4.028 1.00 91.44 92 MET A N 1
ATOM 721 C CA . MET A 1 92 ? -1.598 3.724 -4.404 1.00 91.44 92 MET A CA 1
ATOM 722 C C . MET A 1 92 ? -3.040 4.233 -4.398 1.00 91.44 92 MET A C 1
ATOM 724 O O . MET A 1 92 ? -3.302 5.300 -3.831 1.00 91.44 92 MET A O 1
ATOM 728 N N . ILE A 1 93 ? -3.984 3.485 -4.977 1.00 92.88 93 ILE A N 1
ATOM 729 C CA . ILE A 1 93 ? -5.409 3.851 -4.969 1.00 92.88 93 ILE A CA 1
ATOM 730 C C . ILE A 1 93 ? -5.955 3.847 -3.537 1.00 92.88 93 ILE A C 1
ATOM 732 O O . ILE A 1 93 ? -6.637 4.798 -3.139 1.00 92.88 93 ILE A O 1
ATOM 736 N N . CYS A 1 94 ? -5.635 2.814 -2.756 1.00 93.50 94 CYS A N 1
ATOM 737 C CA . CYS A 1 94 ? -6.129 2.643 -1.394 1.00 93.50 94 CYS A CA 1
ATOM 738 C C . CYS A 1 94 ? -5.648 3.770 -0.469 1.00 93.50 94 CYS A C 1
ATOM 740 O O . CYS A 1 94 ? -6.464 4.518 0.072 1.00 93.50 94 CYS A O 1
ATOM 742 N N . PHE A 1 95 ? -4.334 3.968 -0.348 1.00 91.62 95 PHE A N 1
ATOM 743 C CA . PHE A 1 95 ? -3.772 4.978 0.548 1.00 91.62 95 PHE A CA 1
ATOM 744 C C . PHE A 1 95 ? -4.082 6.408 0.095 1.00 91.62 95 PHE A C 1
ATOM 746 O O . PHE A 1 95 ? -4.291 7.275 0.941 1.00 91.62 95 PHE A O 1
ATOM 753 N N . THR A 1 96 ? -4.194 6.670 -1.214 1.00 91.12 96 THR A N 1
ATOM 754 C CA . THR A 1 96 ? -4.666 7.980 -1.704 1.00 91.12 96 THR A CA 1
ATOM 755 C C . THR A 1 96 ? -6.122 8.220 -1.301 1.00 91.12 96 THR A C 1
ATOM 757 O O . THR A 1 96 ? -6.470 9.313 -0.856 1.00 91.12 96 THR A O 1
ATOM 760 N N . SER A 1 97 ? -6.980 7.204 -1.436 1.00 93.38 97 SER A N 1
ATOM 761 C CA . SER A 1 97 ? -8.391 7.283 -1.037 1.00 93.38 97 SER A CA 1
ATOM 762 C C . SER A 1 97 ? -8.547 7.504 0.466 1.00 93.38 97 SER A C 1
ATOM 764 O O . SER A 1 97 ? -9.347 8.346 0.870 1.00 93.38 97 SER A O 1
ATOM 766 N N . LEU A 1 98 ? -7.760 6.796 1.280 1.00 90.69 98 LEU A N 1
ATOM 767 C CA . LEU A 1 98 ? -7.732 6.961 2.735 1.00 90.69 98 LEU A CA 1
ATOM 768 C C . LEU A 1 98 ? -7.268 8.366 3.124 1.00 90.69 98 LEU A C 1
ATOM 770 O O . LEU A 1 98 ? -7.984 9.073 3.825 1.00 90.69 98 LEU A O 1
ATOM 774 N N . ALA A 1 99 ? -6.139 8.819 2.576 1.00 91.00 99 ALA A N 1
ATOM 775 C CA . ALA A 1 99 ? -5.626 10.156 2.847 1.00 91.00 99 ALA A CA 1
ATOM 776 C C . ALA A 1 99 ? -6.631 11.257 2.464 1.00 91.00 99 ALA A C 1
ATOM 778 O O . ALA A 1 99 ? -6.803 12.215 3.212 1.00 91.00 99 ALA A O 1
ATOM 779 N N . ARG A 1 100 ? -7.336 11.112 1.333 1.00 90.25 100 ARG A N 1
ATOM 780 C CA . ARG A 1 100 ? -8.373 12.067 0.911 1.00 90.25 100 ARG A CA 1
ATOM 781 C C . ARG A 1 100 ? -9.604 12.024 1.816 1.00 90.25 100 ARG A C 1
ATOM 783 O O . ARG A 1 100 ? -10.155 13.072 2.140 1.00 90.25 100 ARG A O 1
ATOM 790 N N . LYS A 1 101 ? -10.057 10.827 2.199 1.00 91.69 101 LYS A N 1
ATOM 791 C CA . LYS A 1 101 ? -11.206 10.644 3.099 1.00 91.69 101 LYS A CA 1
ATOM 792 C C . LYS A 1 101 ? -10.968 11.337 4.441 1.00 91.69 101 LYS A C 1
ATOM 794 O O . LYS A 1 101 ? -11.883 11.973 4.958 1.00 91.69 101 LYS A O 1
ATOM 799 N N . ASP A 1 102 ? -9.742 11.252 4.942 1.00 88.88 102 ASP A N 1
ATOM 800 C CA . ASP A 1 102 ? -9.343 11.814 6.233 1.00 88.88 102 ASP A CA 1
ATOM 801 C C . ASP A 1 102 ? -8.879 13.284 6.124 1.00 88.88 102 ASP A C 1
ATOM 803 O O . ASP A 1 102 ? -8.475 13.892 7.114 1.00 88.88 102 ASP A O 1
ATOM 807 N N . GLY A 1 103 ? -8.947 13.885 4.927 1.00 90.06 103 GLY A N 1
ATOM 808 C CA . GLY A 1 103 ? -8.583 15.287 4.690 1.00 90.06 103 GLY A CA 1
ATOM 809 C C . GLY A 1 103 ? -7.086 15.581 4.835 1.00 90.06 103 GLY A C 1
ATOM 810 O O . GLY A 1 103 ? -6.702 16.714 5.123 1.00 90.06 103 GLY A O 1
ATOM 811 N N . LEU A 1 104 ? -6.240 14.565 4.663 1.00 82.25 104 LEU A N 1
ATOM 812 C CA . LEU A 1 104 ? -4.782 14.672 4.744 1.00 82.25 104 LEU A CA 1
ATOM 813 C C . LEU A 1 104 ? -4.164 15.190 3.433 1.00 82.25 104 LEU A C 1
ATOM 815 O O . LEU A 1 104 ? -3.025 15.664 3.450 1.00 82.25 104 LEU A O 1
ATOM 819 N N . ILE A 1 105 ? -4.910 15.087 2.322 1.00 83.12 105 ILE A N 1
ATOM 820 C CA . ILE A 1 105 ? -4.577 15.579 0.972 1.00 83.12 105 ILE A CA 1
ATOM 821 C C . ILE A 1 105 ? -5.793 16.130 0.232 1.00 83.12 105 ILE A C 1
ATOM 823 O O . ILE A 1 105 ? -6.926 15.695 0.537 1.00 83.12 105 ILE A O 1
#

Secondary structure (DSSP, 8-state):
--HHHHHHHHHHHH---------------------------------------HHHHHHHHHHHHHHHHTT--HHHHHHHHHHHHHSHHHHHHHHHHHHHHTT--